Protein AF-A0A137NPG4-F1 (afdb_monomer_lite)

Structure (mmCIF, N/CA/C/O backbone):
data_AF-A0A137NPG4-F1
#
_entry.id   AF-A0A137NPG4-F1
#
loop_
_atom_site.group_PDB
_atom_site.id
_atom_site.type_symbol
_atom_site.label_atom_id
_atom_site.label_alt_id
_atom_site.label_comp_id
_atom_site.label_asym_id
_atom_site.label_entity_id
_atom_site.label_seq_id
_atom_site.pdbx_PDB_ins_code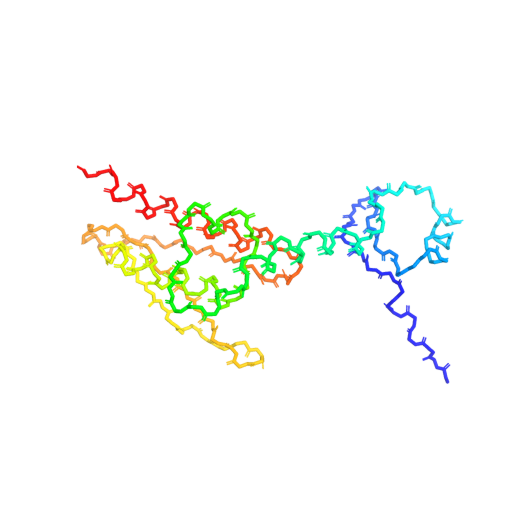
_atom_site.Cartn_x
_atom_site.Cartn_y
_atom_site.Cartn_z
_atom_site.occupancy
_atom_site.B_iso_or_equiv
_atom_site.auth_seq_id
_atom_site.auth_comp_id
_atom_site.auth_asym_id
_atom_site.auth_atom_id
_atom_site.pdbx_PDB_model_num
ATOM 1 N N . ASN A 1 1 ? 29.918 -21.081 -23.757 1.00 35.72 1 ASN A N 1
ATOM 2 C CA . ASN A 1 1 ? 29.637 -19.635 -23.604 1.00 35.72 1 ASN A CA 1
ATOM 3 C C . ASN A 1 1 ? 28.254 -19.299 -24.146 1.00 35.72 1 ASN A C 1
ATOM 5 O O . ASN A 1 1 ? 28.145 -18.792 -25.252 1.00 35.72 1 ASN A O 1
ATOM 9 N N . GLY A 1 2 ? 27.193 -19.634 -23.406 1.00 39.38 2 GLY A N 1
ATOM 10 C CA . GLY A 1 2 ? 25.823 -19.243 -23.753 1.00 39.38 2 GLY A CA 1
ATOM 11 C C . GLY A 1 2 ? 25.491 -17.936 -23.048 1.00 39.38 2 GLY A C 1
ATOM 12 O O . GLY A 1 2 ? 25.283 -17.935 -21.837 1.00 39.38 2 GLY A O 1
ATOM 13 N N . SER A 1 3 ? 25.518 -16.816 -23.767 1.00 43.12 3 SER A N 1
ATOM 14 C CA . SER A 1 3 ? 25.059 -15.545 -23.215 1.00 43.12 3 SER A CA 1
ATOM 15 C C . SER A 1 3 ? 23.552 -15.634 -22.968 1.00 43.12 3 SER A C 1
ATOM 17 O O . SER A 1 3 ? 22.765 -15.905 -23.874 1.00 43.12 3 SER A O 1
ATOM 19 N N . ASN A 1 4 ? 23.148 -15.430 -21.715 1.00 45.06 4 ASN A N 1
ATOM 20 C CA . ASN A 1 4 ? 21.752 -15.316 -21.307 1.00 45.06 4 ASN A CA 1
ATOM 21 C C . ASN A 1 4 ? 21.095 -14.123 -22.027 1.00 45.06 4 ASN A C 1
ATOM 23 O O . ASN A 1 4 ? 21.105 -12.997 -21.535 1.00 45.06 4 ASN A O 1
ATOM 27 N N . ASN A 1 5 ? 20.496 -14.377 -23.192 1.00 49.41 5 ASN A N 1
ATOM 28 C CA . ASN A 1 5 ? 19.697 -13.423 -23.970 1.00 49.41 5 ASN A CA 1
ATOM 29 C C . ASN A 1 5 ? 18.318 -13.119 -23.345 1.00 49.41 5 ASN A C 1
ATOM 31 O O . ASN A 1 5 ? 17.502 -12.439 -23.957 1.00 49.41 5 ASN A O 1
ATOM 35 N N . LEU A 1 6 ? 18.056 -13.594 -22.125 1.00 45.09 6 LEU A N 1
ATOM 36 C CA . LEU A 1 6 ? 16.732 -13.585 -21.499 1.00 45.09 6 LEU A CA 1
ATOM 37 C C . LEU A 1 6 ? 16.246 -12.209 -20.999 1.00 45.09 6 LEU A C 1
ATOM 39 O O . LEU A 1 6 ? 15.065 -12.081 -20.717 1.00 45.09 6 LEU A O 1
ATOM 43 N N . ASN A 1 7 ? 17.090 -11.169 -20.941 1.00 57.06 7 ASN A N 1
ATOM 44 C CA . ASN A 1 7 ? 16.733 -9.873 -20.324 1.00 57.06 7 ASN A CA 1
ATOM 45 C C . ASN A 1 7 ? 16.978 -8.648 -21.228 1.00 57.06 7 ASN A C 1
ATOM 47 O O . ASN A 1 7 ? 17.498 -7.627 -20.772 1.00 57.06 7 ASN A O 1
ATOM 51 N N . GLN A 1 8 ? 16.668 -8.730 -22.524 1.00 65.38 8 GLN A N 1
ATOM 52 C CA . GLN A 1 8 ? 16.861 -7.581 -23.429 1.00 65.38 8 GLN A CA 1
ATOM 53 C C . GLN A 1 8 ? 15.652 -6.639 -23.506 1.00 65.38 8 GLN A C 1
ATOM 55 O O . GLN A 1 8 ? 15.830 -5.448 -23.763 1.00 65.38 8 GLN A O 1
ATOM 60 N N . PHE A 1 9 ? 14.453 -7.163 -23.246 1.00 75.00 9 PHE A N 1
ATOM 61 C CA . PHE A 1 9 ? 13.189 -6.436 -23.298 1.00 75.00 9 PHE A CA 1
ATOM 62 C C . PHE A 1 9 ? 12.330 -6.824 -22.099 1.00 75.00 9 PHE A C 1
ATOM 64 O O . PHE A 1 9 ? 12.283 -7.993 -21.720 1.00 75.00 9 PHE A O 1
ATOM 71 N N . GLU A 1 10 ? 11.648 -5.846 -21.515 1.00 83.88 10 GLU A N 1
ATOM 72 C CA . GLU A 1 10 ? 10.652 -6.076 -20.469 1.00 83.88 10 GLU A CA 1
ATOM 73 C C . GLU A 1 10 ? 9.262 -5.897 -21.091 1.00 83.88 10 GLU A C 1
ATOM 75 O O . GLU A 1 10 ? 8.951 -4.827 -21.618 1.00 83.88 10 GLU A O 1
ATOM 80 N N . ILE A 1 11 ? 8.436 -6.947 -21.079 1.00 86.00 11 ILE A N 1
ATOM 81 C CA . ILE A 1 11 ? 7.050 -6.871 -21.556 1.00 86.00 11 ILE A CA 1
ATOM 82 C C . ILE A 1 11 ? 6.207 -6.255 -20.440 1.00 86.00 11 ILE A C 1
ATOM 84 O O . ILE A 1 11 ? 6.060 -6.838 -19.369 1.00 86.00 11 ILE A O 1
ATOM 88 N N . ILE A 1 12 ? 5.654 -5.074 -20.703 1.00 85.31 12 ILE A N 1
ATOM 89 C CA . ILE A 1 12 ? 4.838 -4.311 -19.752 1.00 85.31 12 ILE A CA 1
ATOM 90 C C . ILE A 1 12 ? 3.365 -4.710 -19.864 1.00 85.31 12 ILE A C 1
ATOM 92 O O . ILE A 1 12 ? 2.671 -4.837 -18.857 1.00 85.31 12 ILE A O 1
ATOM 96 N N . ALA A 1 13 ? 2.885 -4.917 -21.092 1.00 84.25 13 ALA A N 1
ATOM 97 C CA . ALA A 1 13 ? 1.526 -5.364 -21.372 1.00 84.25 13 ALA A CA 1
ATOM 98 C C . ALA A 1 13 ? 1.486 -6.163 -22.676 1.00 84.25 13 ALA A C 1
ATOM 100 O O . ALA A 1 13 ? 2.264 -5.906 -23.593 1.00 84.25 13 ALA A O 1
ATOM 101 N N . GLN A 1 14 ? 0.556 -7.108 -22.779 1.00 87.44 14 GLN A N 1
ATOM 102 C CA . GLN A 1 14 ? 0.352 -7.893 -23.989 1.00 87.44 14 GLN A CA 1
ATOM 103 C C . GLN A 1 14 ? -1.134 -8.181 -24.187 1.00 87.44 14 GLN A C 1
ATOM 105 O O . GLN A 1 14 ? -1.866 -8.465 -23.242 1.00 87.44 14 GLN A O 1
ATOM 110 N N . SER A 1 15 ? -1.560 -8.113 -25.439 1.00 86.44 15 SER A N 1
ATOM 111 C CA . SER A 1 15 ? -2.874 -8.521 -25.921 1.00 86.44 15 SER A CA 1
ATOM 112 C C . SER A 1 15 ? -2.700 -9.390 -27.167 1.00 86.44 15 SER A C 1
ATOM 114 O O . SER A 1 15 ? -1.581 -9.608 -27.631 1.00 86.44 15 SER A O 1
ATOM 116 N N . SER A 1 16 ? -3.804 -9.861 -27.746 1.00 86.19 16 SER A N 1
ATOM 117 C CA . SER A 1 16 ? -3.766 -10.624 -28.997 1.00 86.19 16 SER A CA 1
ATOM 118 C C . SER A 1 16 ? -3.252 -9.822 -30.198 1.00 86.19 16 SER A C 1
ATOM 120 O O . SER A 1 16 ? -2.826 -10.427 -31.176 1.00 86.19 16 SER A O 1
ATOM 122 N N . LYS A 1 17 ? -3.295 -8.483 -30.142 1.00 85.69 17 LYS A N 1
ATOM 123 C CA . LYS A 1 17 ? -2.937 -7.601 -31.267 1.00 85.69 17 LYS A CA 1
ATOM 124 C C . LYS A 1 17 ? -1.698 -6.746 -31.026 1.00 85.69 17 LYS A C 1
ATOM 126 O O . LYS A 1 17 ? -1.034 -6.369 -31.981 1.00 85.69 17 LYS A O 1
ATOM 131 N N . TYR A 1 18 ? -1.398 -6.429 -29.770 1.00 86.25 18 TYR A N 1
ATOM 132 C CA . TYR A 1 18 ? -0.342 -5.482 -29.416 1.00 86.25 18 TYR A CA 1
ATOM 133 C C . TYR A 1 18 ? 0.433 -5.951 -28.193 1.00 86.25 18 TYR A C 1
ATOM 135 O O . TYR A 1 18 ? -0.145 -6.540 -27.275 1.00 86.25 18 TYR A O 1
ATOM 143 N N . ALA A 1 19 ? 1.718 -5.609 -28.155 1.00 88.56 19 ALA A N 1
ATOM 144 C CA . ALA A 1 19 ? 2.560 -5.727 -26.977 1.00 88.56 19 ALA A CA 1
ATOM 145 C C . ALA A 1 19 ? 3.199 -4.370 -26.665 1.00 88.56 19 ALA A C 1
ATOM 147 O O . ALA A 1 19 ? 3.755 -3.719 -27.547 1.00 88.56 19 ALA A O 1
ATOM 148 N N . THR A 1 20 ? 3.140 -3.968 -25.400 1.00 89.12 20 THR A N 1
ATOM 149 C CA . THR A 1 20 ? 3.900 -2.836 -24.878 1.00 89.12 20 THR A CA 1
ATOM 150 C C . THR A 1 20 ? 5.176 -3.379 -24.275 1.00 89.12 20 THR A C 1
ATOM 152 O O . THR A 1 20 ? 5.140 -4.137 -23.303 1.00 89.12 20 THR A O 1
ATOM 155 N N . ILE A 1 21 ? 6.305 -2.972 -24.838 1.00 87.94 21 ILE A N 1
ATOM 156 C CA . ILE A 1 21 ? 7.622 -3.384 -24.373 1.00 87.94 21 ILE A CA 1
ATOM 157 C C . ILE A 1 21 ? 8.427 -2.170 -23.936 1.00 87.94 21 ILE A C 1
ATOM 159 O O . ILE A 1 21 ? 8.315 -1.082 -24.500 1.00 87.94 21 ILE A O 1
ATOM 163 N N . LYS A 1 22 ? 9.281 -2.372 -22.944 1.00 86.56 22 LYS A N 1
ATOM 164 C CA . LYS A 1 22 ? 10.303 -1.415 -22.551 1.00 86.56 22 LYS A CA 1
ATOM 165 C C . LYS A 1 22 ? 11.631 -1.859 -23.149 1.00 86.56 22 LYS A C 1
ATOM 167 O O . LYS A 1 22 ? 12.170 -2.912 -22.793 1.00 86.56 22 LYS A O 1
ATOM 172 N N . ALA A 1 23 ? 12.147 -1.047 -24.067 1.00 84.06 23 ALA A N 1
ATOM 173 C CA . ALA A 1 23 ? 13.485 -1.203 -24.615 1.00 84.06 23 ALA A CA 1
ATOM 174 C C . ALA A 1 23 ? 14.520 -0.607 -23.653 1.00 84.06 23 ALA A C 1
ATOM 176 O O . ALA A 1 23 ? 14.293 0.429 -23.029 1.00 84.06 23 ALA A O 1
ATOM 177 N N . LYS A 1 24 ? 15.675 -1.265 -23.526 1.00 79.62 24 LYS A N 1
ATOM 178 C CA . LYS A 1 24 ? 16.735 -0.831 -22.603 1.00 79.62 24 LYS A CA 1
ATOM 179 C C . LYS A 1 24 ? 17.462 0.439 -23.068 1.00 79.62 24 LYS A C 1
ATOM 181 O O . LYS A 1 24 ? 18.002 1.161 -22.239 1.00 79.62 24 LYS A O 1
ATOM 186 N N . ASN A 1 25 ? 17.535 0.669 -24.378 1.00 79.31 25 ASN A N 1
ATOM 187 C CA . ASN A 1 25 ? 18.175 1.827 -25.004 1.00 79.31 25 ASN A CA 1
ATOM 188 C C . ASN A 1 25 ? 17.698 1.990 -26.459 1.00 79.31 25 ASN A C 1
ATOM 190 O O . ASN A 1 25 ? 17.022 1.104 -26.988 1.00 79.31 25 ASN A O 1
ATOM 194 N N . PHE A 1 26 ? 18.104 3.088 -27.104 1.00 78.75 26 PHE A N 1
ATOM 195 C CA . PHE A 1 26 ? 17.742 3.412 -28.488 1.00 78.75 26 PHE A CA 1
ATOM 196 C C . PHE A 1 26 ? 18.127 2.319 -29.497 1.00 78.75 26 PHE A C 1
ATOM 198 O O . PHE A 1 26 ? 17.296 1.917 -30.301 1.00 78.75 26 PHE A O 1
ATOM 205 N N . ASN A 1 27 ? 19.325 1.733 -29.400 1.00 81.00 27 ASN A N 1
ATOM 206 C CA . ASN A 1 27 ? 19.748 0.660 -30.318 1.00 81.00 27 ASN A CA 1
ATOM 207 C C . ASN A 1 27 ? 18.808 -0.562 -30.252 1.00 81.00 27 ASN A C 1
ATOM 209 O O . ASN A 1 27 ? 18.591 -1.271 -31.238 1.00 81.00 27 ASN A O 1
ATOM 213 N N . LYS A 1 28 ? 18.247 -0.841 -29.069 1.00 80.94 28 LYS A N 1
ATOM 214 C CA . LYS A 1 28 ? 17.258 -1.910 -28.886 1.00 80.94 28 LYS A CA 1
ATOM 215 C C . LYS A 1 28 ? 15.871 -1.511 -29.362 1.00 80.94 28 LYS A C 1
ATOM 217 O O . LYS A 1 28 ? 15.153 -2.382 -29.835 1.00 80.94 28 LYS A O 1
ATOM 222 N N . GLU A 1 29 ? 15.515 -0.236 -29.290 1.00 81.06 29 GLU A N 1
ATOM 223 C CA . GLU A 1 29 ? 14.299 0.275 -29.921 1.00 81.06 29 GLU A CA 1
ATOM 224 C C . GLU A 1 29 ? 14.349 0.086 -31.445 1.00 81.06 29 GLU A C 1
ATOM 226 O O . GLU A 1 29 ? 13.414 -0.468 -32.020 1.00 81.06 29 GLU A O 1
ATOM 231 N N . GLU A 1 30 ? 15.466 0.431 -32.091 1.00 81.88 30 GLU A N 1
ATOM 232 C CA . GLU A 1 30 ? 15.662 0.211 -33.534 1.00 81.88 30 GLU A CA 1
ATOM 233 C C . GLU A 1 30 ? 15.551 -1.268 -33.919 1.00 81.88 30 GLU A C 1
ATOM 235 O O . GLU A 1 30 ? 14.920 -1.609 -34.918 1.00 81.88 30 GLU A O 1
ATOM 240 N N . SER A 1 31 ? 16.092 -2.160 -33.081 1.00 82.00 31 SER A N 1
ATOM 241 C CA . SER A 1 31 ? 15.984 -3.612 -33.287 1.00 82.00 31 SER A CA 1
ATOM 242 C C . SER A 1 31 ? 14.537 -4.121 -33.250 1.00 82.00 31 SER A C 1
ATOM 244 O O . SER A 1 31 ? 14.244 -5.152 -33.840 1.00 82.00 31 SER A O 1
ATOM 246 N N . VAL A 1 32 ? 13.632 -3.444 -32.538 1.00 82.56 32 VAL A N 1
ATOM 247 C CA . VAL A 1 32 ? 12.203 -3.805 -32.494 1.00 82.56 32 VAL A CA 1
ATOM 248 C C . VAL A 1 32 ? 11.476 -3.186 -33.685 1.00 82.56 32 VAL A C 1
ATOM 250 O O . VAL A 1 32 ? 10.653 -3.851 -34.311 1.00 82.56 32 VAL A O 1
ATOM 253 N N . ARG A 1 33 ? 11.822 -1.944 -34.043 1.00 83.81 33 ARG A N 1
ATOM 254 C CA . ARG A 1 33 ? 11.260 -1.238 -35.205 1.00 83.81 33 ARG A CA 1
ATOM 255 C C . ARG A 1 33 ? 11.520 -1.960 -36.527 1.00 83.81 33 ARG A C 1
ATOM 257 O O . ARG A 1 33 ? 10.731 -1.808 -37.450 1.00 83.81 33 ARG A O 1
ATOM 264 N N . SER A 1 34 ? 12.592 -2.749 -36.621 1.00 85.62 34 SER A N 1
ATOM 265 C CA . SER A 1 34 ? 12.858 -3.584 -37.799 1.00 85.62 34 SER A CA 1
ATOM 266 C C . SER A 1 34 ? 12.014 -4.864 -37.861 1.00 85.62 34 SER A C 1
ATOM 268 O O . SER A 1 34 ? 11.919 -5.469 -38.926 1.00 85.62 34 SER A O 1
ATOM 270 N N . LEU A 1 35 ? 11.403 -5.284 -36.746 1.00 85.12 35 LEU A N 1
ATOM 271 C CA . LEU A 1 35 ? 10.633 -6.529 -36.636 1.00 85.12 35 LEU A CA 1
ATOM 272 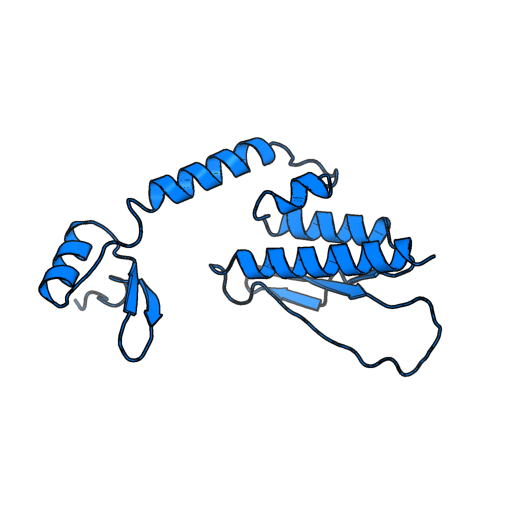C C . LEU A 1 35 ? 9.117 -6.307 -36.676 1.00 85.12 35 LEU A C 1
ATOM 274 O O . LEU A 1 35 ? 8.381 -7.224 -37.039 1.00 85.12 35 LEU A O 1
ATOM 278 N N . ALA A 1 36 ? 8.643 -5.127 -36.274 1.00 84.69 36 ALA A N 1
ATOM 279 C CA . ALA A 1 36 ? 7.223 -4.803 -36.217 1.00 84.69 36 ALA A CA 1
ATOM 280 C C . ALA A 1 36 ? 6.973 -3.294 -36.343 1.00 84.69 36 ALA A C 1
ATOM 282 O O . ALA A 1 36 ? 7.822 -2.470 -35.993 1.00 84.69 36 ALA A O 1
ATOM 283 N N . GLU A 1 37 ? 5.763 -2.927 -36.767 1.00 87.56 37 GLU A N 1
ATOM 284 C CA . GLU A 1 37 ? 5.295 -1.543 -36.701 1.00 87.56 37 GLU A CA 1
ATOM 285 C C . GLU A 1 37 ? 5.204 -1.083 -35.240 1.00 87.56 37 GLU A C 1
ATOM 287 O O . GLU A 1 37 ? 4.532 -1.703 -34.415 1.00 87.56 37 GLU A O 1
ATOM 292 N N . CYS A 1 38 ? 5.898 0.011 -34.913 1.00 85.94 38 CYS A N 1
ATOM 293 C CA . CYS A 1 38 ? 6.030 0.498 -33.540 1.00 85.94 38 CYS A CA 1
ATOM 294 C C . CYS A 1 38 ? 5.784 2.006 -33.438 1.00 85.94 38 CYS A C 1
ATOM 296 O O . CYS A 1 38 ? 6.403 2.804 -34.147 1.00 85.94 38 CYS A O 1
ATOM 298 N N . SER A 1 39 ? 4.984 2.411 -32.454 1.00 84.88 39 SER A N 1
ATOM 299 C CA . SER A 1 39 ? 4.889 3.798 -31.986 1.00 84.88 39 SER A CA 1
ATOM 300 C C . SER A 1 39 ? 5.643 3.964 -30.666 1.00 84.88 39 SER A C 1
ATOM 302 O O . SER A 1 39 ? 5.506 3.124 -29.776 1.00 84.88 39 SER A O 1
ATOM 304 N N . SER A 1 40 ? 6.399 5.056 -30.508 1.00 80.62 40 SER A N 1
ATOM 305 C CA . SER A 1 40 ? 6.951 5.399 -29.191 1.00 80.62 40 SER A CA 1
ATOM 306 C C . SER A 1 40 ? 5.838 5.990 -28.328 1.00 80.62 40 SER A C 1
ATOM 308 O O . SER A 1 40 ? 5.216 6.973 -28.722 1.00 80.62 40 SER A O 1
ATOM 310 N N . ILE A 1 41 ? 5.547 5.350 -27.192 1.00 77.81 41 ILE A N 1
ATOM 311 C CA . ILE A 1 41 ? 4.472 5.776 -26.279 1.00 77.81 41 ILE A CA 1
ATOM 312 C C . ILE A 1 41 ? 4.971 6.875 -25.341 1.00 77.81 41 ILE A C 1
ATOM 314 O O . ILE A 1 41 ? 4.265 7.845 -25.097 1.00 77.81 41 ILE A O 1
ATOM 318 N N . ASN A 1 42 ? 6.190 6.724 -24.828 1.00 74.31 42 ASN A N 1
ATOM 319 C CA . ASN A 1 42 ? 6.823 7.675 -23.926 1.00 74.31 42 ASN A CA 1
ATOM 320 C C . ASN A 1 42 ? 8.223 7.990 -24.457 1.00 74.31 42 ASN A C 1
ATOM 322 O O . ASN A 1 42 ? 8.900 7.096 -24.966 1.00 74.31 42 ASN A O 1
ATOM 326 N N . GLY A 1 43 ? 8.660 9.242 -24.299 1.00 72.25 43 GLY A N 1
ATOM 327 C CA . GLY A 1 43 ? 10.060 9.631 -24.482 1.00 72.25 43 GLY A CA 1
ATOM 328 C C . GLY A 1 43 ? 10.991 8.955 -23.458 1.00 72.25 43 GLY A C 1
ATOM 329 O O . GLY A 1 43 ? 10.621 7.949 -22.845 1.00 72.25 43 GLY A O 1
ATOM 330 N N . PRO A 1 44 ? 12.201 9.490 -23.227 1.00 77.19 44 PRO A N 1
ATOM 331 C CA . PRO A 1 44 ? 13.150 8.906 -22.286 1.00 77.19 44 PRO A CA 1
ATOM 332 C C . PRO A 1 44 ? 12.502 8.684 -20.911 1.00 77.19 44 PRO A C 1
ATOM 334 O O . PRO A 1 44 ? 12.087 9.620 -20.227 1.00 77.19 44 PRO A O 1
ATOM 337 N N . LEU A 1 45 ? 12.394 7.420 -20.490 1.00 74.69 45 LEU A N 1
ATOM 338 C CA . LEU A 1 45 ? 11.723 7.074 -19.231 1.00 74.69 45 LEU A CA 1
ATOM 339 C C . LEU A 1 45 ? 12.438 7.689 -18.018 1.00 74.69 45 LEU A C 1
ATOM 341 O O . LEU A 1 45 ? 11.803 7.976 -17.008 1.00 74.69 45 LEU A O 1
ATOM 345 N N . ASN A 1 46 ? 13.746 7.927 -18.137 1.00 75.44 46 ASN A N 1
ATOM 346 C CA . ASN A 1 46 ? 14.544 8.558 -17.092 1.00 75.44 46 ASN A CA 1
ATOM 347 C C . ASN A 1 46 ? 14.043 9.965 -16.760 1.00 75.44 46 ASN A C 1
ATOM 349 O O . ASN A 1 46 ? 13.953 10.283 -15.586 1.00 75.44 46 ASN A O 1
ATOM 353 N N . GLU A 1 47 ? 13.612 10.756 -17.743 1.00 78.00 47 GLU A N 1
ATOM 354 C CA . GLU A 1 47 ? 13.072 12.101 -17.490 1.00 78.00 47 GLU A CA 1
ATOM 355 C C . GLU A 1 47 ? 11.784 12.042 -16.656 1.00 78.00 47 GLU A C 1
ATOM 357 O O . GLU A 1 47 ? 11.555 12.860 -15.766 1.00 78.00 47 GLU A O 1
ATOM 362 N N . HIS A 1 48 ? 10.950 11.024 -16.894 1.00 76.62 48 HIS A N 1
ATOM 363 C CA . HIS A 1 48 ? 9.727 10.804 -16.124 1.00 76.62 48 HIS A CA 1
ATOM 364 C C . HIS A 1 48 ? 10.036 10.349 -14.694 1.00 76.62 48 HIS A C 1
ATOM 366 O O . HIS A 1 48 ? 9.391 10.805 -13.748 1.00 76.62 48 HIS A O 1
ATOM 372 N N . LEU A 1 49 ? 11.025 9.464 -14.533 1.00 77.12 49 LEU A N 1
ATOM 373 C CA . LEU A 1 49 ? 11.480 8.991 -13.226 1.00 77.12 49 LEU A CA 1
ATOM 374 C C . LEU A 1 49 ? 12.147 10.110 -12.427 1.00 77.12 49 LEU A C 1
ATOM 376 O O . LEU A 1 49 ? 11.858 10.251 -11.247 1.00 77.12 49 LEU A O 1
ATOM 380 N N . GLU A 1 50 ? 12.994 10.921 -13.055 1.00 77.69 50 GLU A N 1
ATOM 381 C CA . GLU A 1 50 ? 13.649 12.066 -12.425 1.00 77.69 50 GLU A CA 1
ATOM 382 C C . GLU A 1 50 ? 12.625 13.095 -11.974 1.00 77.69 50 GLU A C 1
ATOM 384 O O . GLU A 1 50 ? 12.632 13.463 -10.806 1.00 77.69 50 GLU A O 1
ATOM 389 N N . LYS A 1 51 ? 11.665 13.469 -12.830 1.00 76.25 51 LYS A N 1
ATOM 390 C CA . LYS A 1 51 ? 10.569 14.365 -12.438 1.00 76.25 51 LYS A CA 1
ATOM 391 C C . LYS A 1 51 ? 9.812 13.840 -11.215 1.00 76.25 51 LYS A C 1
ATOM 393 O O . LYS A 1 51 ? 9.516 14.605 -10.300 1.00 76.25 51 LYS A O 1
ATOM 398 N N . TYR A 1 52 ? 9.530 12.539 -11.196 1.00 71.81 52 TYR A N 1
ATOM 399 C CA . TYR A 1 52 ? 8.855 11.881 -10.085 1.00 71.81 52 TYR A CA 1
ATOM 400 C C . TYR A 1 52 ? 9.713 11.842 -8.806 1.00 71.81 52 TYR A C 1
ATOM 402 O O . TYR A 1 52 ? 9.228 12.089 -7.701 1.00 71.81 52 TYR A O 1
ATOM 410 N N . HIS A 1 53 ? 11.005 11.545 -8.935 1.00 71.88 53 HIS A N 1
ATOM 411 C CA . HIS A 1 53 ? 11.935 11.522 -7.813 1.00 71.88 53 HIS A CA 1
ATOM 412 C C . HIS A 1 53 ? 12.205 12.920 -7.264 1.00 71.88 53 HIS A C 1
ATOM 414 O O . HIS A 1 53 ? 12.287 13.053 -6.049 1.00 71.88 53 HIS A O 1
ATOM 420 N N . SER A 1 54 ? 12.274 13.949 -8.108 1.00 66.00 54 SER A N 1
ATOM 421 C CA . SER A 1 54 ? 12.392 15.346 -7.693 1.00 66.00 54 SER A CA 1
ATOM 422 C C . SER A 1 54 ? 11.171 15.777 -6.885 1.00 66.00 54 SER A C 1
ATOM 424 O O . SER A 1 54 ? 11.344 16.229 -5.753 1.00 66.00 54 SER A O 1
ATOM 426 N N . SER A 1 55 ? 9.951 15.518 -7.378 1.00 61.88 55 SER A N 1
ATOM 427 C CA . SER A 1 55 ? 8.722 15.816 -6.626 1.00 61.88 55 SER A CA 1
ATOM 428 C C . SER A 1 55 ? 8.630 15.044 -5.306 1.00 61.88 55 SER A C 1
ATOM 430 O O . SER A 1 55 ? 8.202 15.600 -4.301 1.00 61.88 55 SER A O 1
ATOM 432 N N . ASN A 1 56 ? 9.087 13.785 -5.273 1.00 60.56 56 ASN A N 1
ATOM 433 C CA . ASN A 1 56 ? 9.150 13.012 -4.028 1.00 60.56 56 ASN A CA 1
ATOM 434 C C . ASN A 1 56 ? 10.292 13.464 -3.100 1.00 60.56 56 ASN A C 1
ATOM 436 O O . ASN A 1 56 ? 10.178 13.337 -1.886 1.00 60.56 56 ASN A O 1
ATOM 440 N N . SER A 1 57 ? 11.412 13.964 -3.627 1.00 53.03 57 SER A N 1
ATOM 441 C CA . SER A 1 57 ? 12.567 14.395 -2.828 1.00 53.03 57 SER A CA 1
ATOM 442 C C . SER A 1 57 ? 12.286 15.671 -2.036 1.00 53.03 57 SER A C 1
ATOM 444 O O . SER A 1 57 ? 12.705 15.770 -0.885 1.00 53.03 57 SER A O 1
ATOM 446 N N . GLU A 1 58 ? 11.488 16.583 -2.597 1.00 51.44 58 GLU A N 1
ATOM 447 C CA . GLU A 1 58 ? 10.987 17.765 -1.889 1.00 51.44 58 GLU A CA 1
ATOM 448 C C . GLU A 1 58 ? 10.069 17.375 -0.716 1.00 51.44 58 GLU A C 1
ATOM 450 O O . GLU A 1 58 ? 10.100 18.027 0.328 1.00 51.44 58 GLU A O 1
ATOM 455 N N . SER A 1 59 ? 9.338 16.255 -0.820 1.00 50.88 59 SER A N 1
ATOM 456 C CA . SER A 1 59 ? 8.583 15.667 0.299 1.00 50.88 59 SER A CA 1
ATOM 457 C C . SER A 1 59 ? 9.418 14.776 1.243 1.00 50.88 59 SER A C 1
ATOM 459 O O . SER A 1 59 ? 9.061 14.626 2.409 1.00 50.88 59 SER A O 1
ATOM 461 N N . ASN A 1 60 ? 10.552 14.216 0.795 1.00 45.66 60 ASN A N 1
ATOM 462 C CA . ASN A 1 60 ? 11.349 13.213 1.531 1.00 45.66 60 ASN A CA 1
ATOM 463 C C . ASN A 1 60 ? 12.321 13.782 2.582 1.00 45.66 60 ASN A C 1
ATOM 465 O O . ASN A 1 60 ? 12.985 13.007 3.271 1.00 45.66 60 ASN A O 1
ATOM 469 N N . ASN A 1 61 ? 12.379 15.102 2.789 1.00 47.03 61 ASN A N 1
ATOM 470 C CA . ASN A 1 61 ? 13.047 15.667 3.974 1.00 47.03 61 ASN A CA 1
ATOM 471 C C . ASN A 1 61 ? 12.324 15.321 5.296 1.00 47.03 61 ASN A C 1
ATOM 473 O O . ASN A 1 61 ? 12.797 15.667 6.378 1.00 47.03 61 ASN A O 1
ATOM 477 N N . PHE A 1 62 ? 11.213 14.583 5.236 1.00 46.69 62 PHE A N 1
ATOM 478 C CA . PHE A 1 62 ? 10.500 14.047 6.385 1.00 46.69 62 PHE A CA 1
ATOM 479 C C . PHE A 1 62 ? 10.861 12.573 6.653 1.00 46.69 62 PHE A C 1
ATOM 481 O O . PHE A 1 62 ? 9.998 11.699 6.649 1.00 46.69 62 PHE A O 1
ATOM 488 N N . ILE A 1 63 ? 12.102 12.292 7.079 1.00 47.28 63 ILE A N 1
ATOM 489 C CA . ILE A 1 63 ? 12.294 11.256 8.119 1.00 47.28 63 ILE A CA 1
ATOM 490 C C . ILE A 1 63 ? 11.845 11.888 9.440 1.00 47.28 63 ILE A C 1
ATOM 492 O O . ILE A 1 63 ? 12.625 12.151 10.350 1.00 47.28 63 ILE A O 1
ATOM 496 N N . SER A 1 64 ? 10.565 12.233 9.511 1.00 50.16 64 SER A N 1
ATOM 497 C CA . SER A 1 64 ? 9.937 12.716 10.724 1.00 50.16 64 SER A CA 1
ATOM 498 C C . SER A 1 64 ? 8.958 11.643 11.160 1.00 50.16 64 SER A C 1
ATOM 500 O O . SER A 1 64 ? 8.217 11.094 10.349 1.00 50.16 64 SER A O 1
ATOM 502 N N . ASN A 1 65 ? 8.920 11.361 12.456 1.00 53.50 65 ASN A N 1
ATOM 503 C CA . ASN A 1 65 ? 7.903 10.492 13.042 1.00 53.50 65 ASN A CA 1
ATOM 504 C C . ASN A 1 65 ? 6.484 11.097 12.956 1.00 53.50 65 ASN A C 1
ATOM 506 O O . ASN A 1 65 ? 5.542 10.500 13.481 1.00 53.50 65 ASN A O 1
ATOM 510 N N . ASN A 1 66 ? 6.326 12.274 12.335 1.00 59.00 66 ASN A N 1
ATOM 511 C CA . ASN A 1 66 ? 5.047 12.938 12.170 1.00 59.00 66 ASN A CA 1
ATOM 512 C C . ASN A 1 66 ? 4.350 12.451 10.889 1.00 59.00 66 ASN A C 1
ATOM 514 O O . ASN A 1 66 ? 4.998 12.299 9.852 1.00 59.00 66 ASN A O 1
ATOM 518 N N . PRO A 1 67 ? 3.034 12.203 10.956 1.00 67.12 67 PRO A N 1
ATOM 519 C CA . PRO A 1 67 ? 2.237 11.795 9.806 1.00 67.12 67 PRO A CA 1
ATOM 520 C C . PRO A 1 67 ? 2.223 12.878 8.727 1.00 67.12 67 PRO A C 1
ATOM 522 O O . PRO A 1 67 ? 2.213 14.072 9.034 1.00 67.12 67 PRO A O 1
ATOM 525 N N . ILE A 1 68 ? 2.171 12.452 7.465 1.00 79.06 68 ILE A N 1
ATOM 526 C CA . ILE A 1 68 ? 1.945 13.358 6.341 1.00 79.06 68 ILE A CA 1
ATOM 527 C C . ILE A 1 68 ? 0.499 13.858 6.460 1.00 79.06 68 ILE A C 1
ATOM 529 O O . ILE A 1 68 ? -0.414 13.089 6.781 1.00 79.06 68 ILE A O 1
ATOM 533 N N . LEU A 1 69 ? 0.278 15.157 6.235 1.00 84.25 69 LEU A N 1
ATOM 534 C CA . LEU A 1 69 ? -1.076 15.710 6.187 1.00 84.25 69 LEU A CA 1
ATOM 535 C C . LEU A 1 69 ? -1.908 14.928 5.163 1.00 84.25 69 LEU A C 1
ATOM 537 O O . LEU A 1 69 ? -1.430 14.669 4.062 1.00 84.25 69 LEU A O 1
ATOM 541 N N . ASP A 1 70 ? -3.157 14.592 5.499 1.00 84.69 70 ASP A N 1
ATOM 542 C CA . ASP A 1 70 ? -4.007 13.732 4.656 1.00 84.69 70 ASP A CA 1
ATOM 543 C C . ASP A 1 70 ? -4.086 14.236 3.196 1.00 84.69 70 ASP A C 1
ATOM 545 O O . ASP A 1 70 ? -4.026 13.445 2.258 1.00 84.69 70 ASP A O 1
ATOM 549 N N . ALA A 1 71 ? -4.157 15.559 2.994 1.00 83.00 71 ALA A N 1
ATOM 550 C CA . ALA A 1 71 ? -4.195 16.185 1.669 1.00 83.00 71 ALA A CA 1
ATOM 551 C C . ALA A 1 71 ? -2.865 16.099 0.895 1.00 83.00 71 ALA A C 1
ATOM 553 O O . ALA A 1 71 ? -2.873 16.111 -0.333 1.00 83.00 71 ALA A O 1
ATOM 554 N N . GLU A 1 72 ? -1.735 16.018 1.596 1.00 85.75 72 GLU A N 1
ATOM 555 C CA . GLU A 1 72 ? -0.404 15.885 0.995 1.00 85.75 72 GLU A CA 1
ATOM 556 C C . GLU A 1 72 ? -0.069 14.417 0.701 1.00 85.75 72 GLU A C 1
ATOM 558 O O . GLU A 1 72 ? 0.560 14.120 -0.312 1.00 85.75 72 GLU A O 1
ATOM 563 N N . PHE A 1 73 ? -0.555 13.485 1.529 1.00 89.50 73 PHE A N 1
ATOM 564 C CA . PHE A 1 73 ? -0.290 12.050 1.392 1.00 89.50 73 PHE A CA 1
ATOM 565 C C . PHE A 1 73 ? -0.703 11.500 0.019 1.00 89.50 73 PHE A C 1
ATOM 567 O O . PHE A 1 73 ? -0.002 10.674 -0.556 1.00 89.50 73 PHE A O 1
ATOM 574 N N . PHE A 1 74 ? -1.817 11.981 -0.539 1.00 90.81 74 PHE A N 1
ATOM 575 C CA . PHE A 1 74 ? -2.342 11.498 -1.821 1.00 90.81 74 PHE A CA 1
ATOM 576 C C . PHE A 1 74 ? -1.783 12.214 -3.059 1.00 90.81 74 PHE A C 1
ATOM 578 O O . PHE A 1 74 ? -2.209 11.904 -4.172 1.00 90.81 74 PHE A O 1
ATOM 585 N N . LYS A 1 75 ? -0.836 13.149 -2.904 1.00 88.06 75 LYS A N 1
ATOM 586 C CA . LYS A 1 75 ? -0.203 13.832 -4.048 1.00 88.06 75 LYS A CA 1
ATOM 587 C C . LYS A 1 75 ? 0.943 13.033 -4.674 1.00 88.06 75 LYS A C 1
ATOM 589 O O . LYS A 1 75 ? 1.303 13.302 -5.818 1.00 88.06 75 LYS A O 1
ATOM 594 N N . CYS A 1 76 ? 1.482 12.047 -3.956 1.00 83.88 76 CYS A N 1
ATOM 595 C CA . CYS A 1 76 ? 2.664 11.278 -4.343 1.00 83.88 76 CYS A CA 1
ATOM 596 C C . CYS A 1 76 ? 2.478 9.777 -4.047 1.00 83.88 76 CYS A C 1
ATOM 598 O O . CYS A 1 76 ? 1.664 9.401 -3.206 1.00 83.88 76 CYS A O 1
ATOM 600 N N . TYR A 1 77 ? 3.252 8.896 -4.697 1.00 89.12 77 TYR A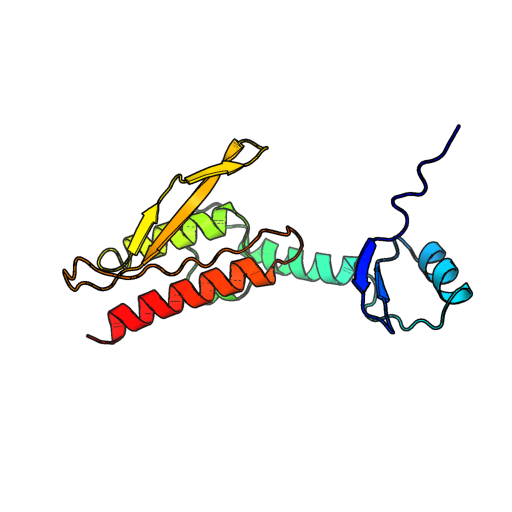 N 1
ATOM 601 C CA . TYR A 1 77 ? 3.371 7.502 -4.246 1.00 89.12 77 TYR A CA 1
ATOM 602 C C . TYR A 1 77 ? 4.378 7.401 -3.102 1.00 89.12 77 TYR A C 1
ATOM 604 O O . TYR A 1 77 ? 5.514 7.879 -3.192 1.00 89.12 77 TYR A O 1
ATOM 612 N N . CYS A 1 78 ? 3.946 6.720 -2.048 1.00 88.19 78 CYS A N 1
ATOM 613 C CA . CYS A 1 78 ? 4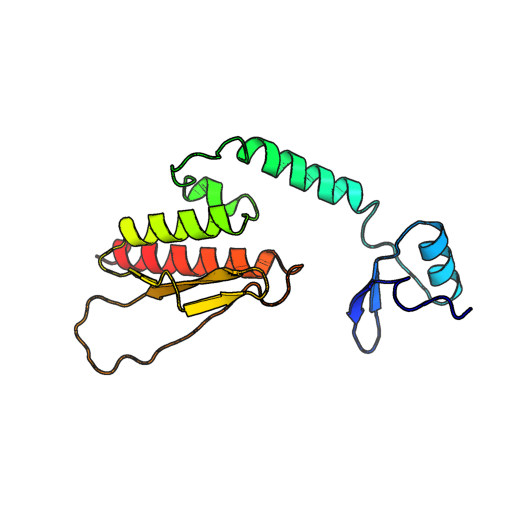.687 6.571 -0.809 1.00 88.19 78 CYS A CA 1
ATOM 614 C C . CYS A 1 78 ? 5.562 5.314 -0.801 1.00 88.19 78 CYS A C 1
ATOM 616 O O . CYS A 1 78 ? 5.214 4.265 -1.356 1.00 88.19 78 CYS A O 1
ATOM 618 N N . SER A 1 79 ? 6.675 5.397 -0.082 1.00 90.56 79 SER A N 1
ATOM 619 C CA . SER A 1 79 ? 7.466 4.243 0.323 1.00 90.56 79 SER A CA 1
ATOM 620 C C . SER A 1 79 ? 6.698 3.344 1.299 1.00 90.56 79 SER A C 1
ATOM 622 O O . SER A 1 79 ? 5.700 3.729 1.912 1.00 90.56 79 SER A O 1
ATOM 624 N N . TYR A 1 80 ? 7.221 2.132 1.505 1.00 92.75 80 TYR A N 1
ATOM 625 C CA . TYR A 1 80 ? 6.702 1.193 2.503 1.00 92.75 80 TYR A CA 1
ATOM 626 C C . TYR A 1 80 ? 6.580 1.820 3.906 1.00 92.75 80 TYR A C 1
ATOM 628 O O . TYR A 1 80 ? 5.578 1.610 4.588 1.00 92.75 80 TYR A O 1
ATOM 636 N N . TYR A 1 81 ? 7.588 2.584 4.341 1.00 90.75 81 TYR A N 1
ATOM 637 C CA . TYR A 1 81 ? 7.621 3.151 5.691 1.00 90.75 81 TYR A CA 1
ATOM 638 C C . TYR A 1 81 ? 6.628 4.299 5.857 1.00 90.75 81 TYR A C 1
ATOM 640 O O . TYR A 1 81 ? 5.916 4.333 6.857 1.00 90.75 81 TYR A O 1
ATOM 648 N N . GLU A 1 82 ? 6.529 5.191 4.871 1.00 90.94 82 GLU A N 1
ATOM 649 C CA . GLU A 1 82 ? 5.546 6.283 4.877 1.00 90.94 82 GLU A CA 1
ATOM 650 C C . GLU A 1 82 ? 4.120 5.737 4.892 1.00 90.94 82 GLU A C 1
ATOM 652 O O . GLU A 1 82 ? 3.312 6.135 5.727 1.00 90.94 82 GLU A O 1
ATOM 657 N N . LEU A 1 83 ? 3.837 4.751 4.037 1.00 93.31 83 LEU A N 1
ATOM 658 C CA . LEU A 1 83 ? 2.531 4.107 3.960 1.00 93.31 83 LEU A CA 1
ATOM 659 C C . LEU A 1 83 ? 2.176 3.431 5.295 1.00 93.31 83 LEU A C 1
ATOM 661 O O . LEU A 1 83 ? 1.093 3.653 5.834 1.00 93.31 83 LEU A O 1
ATOM 665 N N . ARG A 1 84 ? 3.113 2.688 5.900 1.00 94.31 84 ARG A N 1
ATOM 666 C CA . ARG A 1 84 ? 2.933 2.092 7.236 1.00 94.31 84 ARG A CA 1
ATOM 667 C C . ARG A 1 84 ? 2.686 3.148 8.319 1.00 94.31 84 ARG A C 1
ATOM 669 O O . ARG A 1 84 ? 1.807 2.962 9.160 1.00 94.31 84 ARG A O 1
ATOM 676 N N . ASN A 1 85 ? 3.455 4.234 8.325 1.00 93.12 85 ASN A N 1
ATOM 677 C CA . ASN A 1 85 ? 3.325 5.303 9.315 1.00 93.12 85 ASN A CA 1
ATOM 678 C C . ASN A 1 85 ? 1.983 6.031 9.183 1.00 93.12 85 ASN A C 1
ATOM 680 O O . ASN A 1 85 ? 1.334 6.283 10.201 1.00 93.12 85 ASN A O 1
ATOM 684 N N . GLN A 1 86 ? 1.528 6.285 7.954 1.00 94.56 86 GLN A N 1
ATOM 685 C CA . GLN A 1 86 ? 0.224 6.891 7.702 1.00 94.56 86 GLN A CA 1
ATOM 686 C C . GLN A 1 86 ? -0.916 6.001 8.203 1.00 94.56 86 GLN A C 1
ATOM 688 O O . GLN A 1 86 ? -1.824 6.468 8.888 1.00 94.56 86 GLN A O 1
ATOM 693 N N . TYR A 1 87 ? -0.835 4.698 7.944 1.00 95.62 87 TYR A N 1
ATOM 694 C CA . TYR A 1 87 ? -1.807 3.734 8.445 1.00 95.62 87 TYR A CA 1
ATOM 695 C C . TYR A 1 87 ? -1.849 3.670 9.977 1.00 95.62 87 TYR A C 1
ATOM 697 O O . TYR A 1 87 ? -2.931 3.685 10.565 1.00 95.62 87 TYR A O 1
ATOM 705 N N . CYS A 1 88 ? -0.690 3.678 10.642 1.00 94.94 88 CYS A N 1
ATOM 706 C CA . CYS A 1 88 ? -0.621 3.804 12.100 1.00 94.94 88 CYS A CA 1
ATOM 707 C C . CYS A 1 88 ? -1.281 5.099 12.600 1.00 94.94 88 CYS A C 1
ATOM 709 O O . CYS A 1 88 ? -1.952 5.089 13.633 1.00 94.94 88 CYS A O 1
ATOM 711 N N . TYR A 1 89 ? -1.084 6.213 11.894 1.00 94.94 89 TYR A N 1
ATOM 712 C CA . TYR A 1 89 ? -1.698 7.492 12.237 1.00 94.94 89 TYR A CA 1
ATOM 713 C C . TYR A 1 89 ? -3.220 7.465 12.082 1.00 94.94 89 TYR A C 1
ATOM 715 O O . TYR A 1 89 ? -3.924 7.824 13.026 1.00 94.94 89 TYR A O 1
ATOM 723 N N . TRP A 1 90 ? -3.738 6.981 10.952 1.00 96.06 90 TRP A N 1
ATOM 724 C CA . TRP A 1 90 ? -5.181 6.863 10.741 1.00 96.06 90 TRP A CA 1
ATOM 725 C C . TRP A 1 90 ? -5.836 5.949 11.772 1.00 96.06 90 TRP A C 1
ATOM 727 O O . TRP A 1 90 ? -6.877 6.305 12.309 1.00 96.06 90 TRP A O 1
ATOM 737 N N . VAL A 1 91 ? -5.207 4.830 12.141 1.00 95.75 91 VAL A N 1
ATOM 738 C CA . VAL A 1 91 ? -5.732 3.968 13.213 1.00 95.75 91 VAL A CA 1
ATOM 739 C C . VAL A 1 91 ? -5.824 4.712 14.544 1.00 95.75 91 VAL A C 1
ATOM 741 O O . VAL A 1 91 ? -6.830 4.594 15.234 1.00 95.75 91 VAL A O 1
ATOM 744 N N . LYS A 1 92 ? -4.810 5.507 14.908 1.00 94.75 92 LYS A N 1
ATOM 745 C CA . LYS A 1 92 ? -4.856 6.318 16.137 1.00 94.75 92 LYS A CA 1
ATOM 746 C C . LYS A 1 92 ? -5.952 7.384 16.081 1.00 94.75 92 LYS A C 1
ATOM 748 O O . LYS A 1 92 ? -6.607 7.621 17.090 1.00 94.75 92 LYS A O 1
ATOM 753 N N . LYS A 1 93 ? -6.144 8.013 14.918 1.00 94.44 93 LYS A N 1
ATOM 754 C CA . LYS A 1 93 ? -7.167 9.043 14.678 1.00 94.44 93 LYS A CA 1
ATOM 755 C C . LYS A 1 93 ? -8.589 8.469 14.707 1.00 94.44 93 LYS A C 1
ATOM 757 O O . LYS A 1 93 ? -9.479 9.110 15.247 1.00 94.44 93 LYS A O 1
ATOM 762 N N . TYR A 1 94 ? -8.783 7.260 14.181 1.00 95.31 94 TYR A N 1
ATOM 763 C CA . TYR A 1 94 ? -10.081 6.594 14.024 1.00 95.31 94 TYR A CA 1
ATOM 764 C C . TYR A 1 94 ? -10.167 5.297 14.848 1.00 95.31 94 TYR A C 1
ATOM 766 O O . TYR A 1 94 ? -10.660 4.274 14.369 1.00 95.31 94 TYR A O 1
ATOM 774 N N . LEU A 1 95 ? -9.689 5.323 16.099 1.00 94.69 95 LEU A N 1
ATOM 775 C CA . LEU A 1 95 ? -9.537 4.130 16.954 1.00 94.69 95 LEU A CA 1
ATOM 776 C C . LEU A 1 95 ? -10.854 3.366 17.194 1.00 94.69 95 LEU A C 1
ATOM 778 O O . LEU A 1 95 ? -10.853 2.176 17.491 1.00 94.69 95 LEU A O 1
ATOM 782 N N . LYS A 1 96 ? -11.986 4.062 17.056 1.00 94.12 96 LYS A N 1
ATOM 783 C CA . LYS A 1 96 ? -13.339 3.508 17.166 1.00 94.12 96 LYS A CA 1
ATOM 784 C C . LYS A 1 96 ? -13.694 2.549 16.019 1.00 94.12 96 LYS A C 1
ATOM 786 O O . LYS A 1 96 ? -14.529 1.669 16.210 1.00 94.12 96 LYS A O 1
ATOM 791 N N . TYR A 1 97 ? -13.063 2.717 14.857 1.00 94.94 97 TYR A N 1
ATOM 792 C CA . TYR A 1 97 ? -13.382 1.983 13.627 1.00 94.94 97 TYR A CA 1
ATOM 793 C C . TYR A 1 97 ? -12.228 1.151 13.090 1.00 94.94 97 TYR A C 1
ATOM 795 O O . TYR A 1 97 ? -12.443 0.323 12.210 1.00 94.94 97 TYR A O 1
ATOM 803 N N . ALA A 1 98 ? -11.007 1.385 13.568 1.00 96.06 98 ALA A N 1
ATOM 804 C CA . ALA A 1 98 ? -9.811 0.832 12.963 1.00 96.06 98 ALA A CA 1
ATOM 805 C C . ALA A 1 98 ? -8.875 0.205 13.990 1.00 96.06 98 ALA A C 1
ATOM 807 O O . ALA A 1 98 ? -8.633 0.753 15.066 1.00 96.06 98 ALA A O 1
ATOM 808 N N . LYS A 1 99 ? -8.263 -0.914 13.603 1.00 95.88 99 LYS A N 1
ATOM 809 C CA . LYS A 1 99 ? -7.194 -1.571 14.352 1.00 95.88 99 LYS A CA 1
ATOM 810 C C . LYS A 1 99 ? -6.011 -1.844 13.437 1.00 95.88 99 LYS A C 1
ATOM 812 O O . LYS A 1 99 ? -6.151 -2.418 12.359 1.00 95.88 99 LYS A O 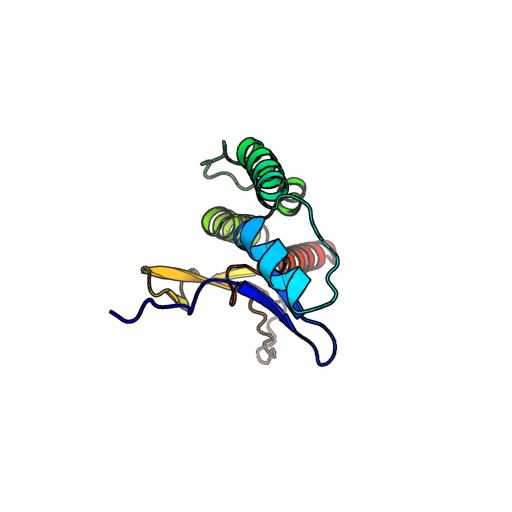1
ATOM 817 N N . PHE A 1 100 ? -4.823 -1.462 13.897 1.00 97.25 100 PHE A N 1
ATOM 818 C CA . PHE A 1 100 ? -3.576 -1.777 13.214 1.00 97.25 100 PHE A CA 1
ATOM 819 C C . PHE A 1 100 ? -3.132 -3.189 13.596 1.00 97.25 100 PHE A C 1
ATOM 821 O O . PHE A 1 100 ? -2.878 -3.473 14.769 1.00 97.25 100 PHE A O 1
ATOM 828 N N . ILE A 1 101 ? -3.014 -4.068 12.608 1.00 97.06 101 ILE A N 1
ATOM 829 C CA . ILE A 1 101 ? -2.448 -5.404 12.766 1.00 97.06 101 ILE A CA 1
ATOM 830 C C . ILE A 1 101 ? -1.004 -5.314 12.285 1.00 97.06 101 ILE A C 1
ATOM 832 O O . ILE A 1 101 ? -0.717 -5.393 11.092 1.00 97.06 101 ILE A O 1
ATOM 836 N N . SER A 1 102 ? -0.084 -5.108 13.225 1.00 93.88 102 SER A N 1
ATOM 837 C CA . SER A 1 102 ? 1.327 -4.836 12.930 1.00 93.88 102 SER A CA 1
ATOM 838 C C . SER A 1 102 ? 2.081 -6.006 12.304 1.00 93.88 102 SER A C 1
ATOM 840 O O . SER A 1 102 ? 3.170 -5.791 11.773 1.00 93.88 102 SER A O 1
ATOM 842 N N . TYR A 1 103 ? 1.520 -7.213 12.377 1.00 94.62 103 TYR A N 1
ATOM 843 C CA . TYR A 1 103 ? 2.165 -8.434 11.931 1.00 94.62 103 TYR A CA 1
ATOM 844 C C . TYR A 1 103 ? 1.142 -9.476 11.470 1.00 94.62 103 TYR A C 1
ATOM 846 O O . TYR A 1 103 ? 0.341 -9.969 12.263 1.00 94.62 103 TYR A O 1
ATOM 854 N N . ILE A 1 104 ? 1.217 -9.837 10.190 1.00 96.38 104 ILE A N 1
ATOM 855 C CA . ILE A 1 104 ? 0.534 -10.994 9.588 1.00 96.38 104 ILE A CA 1
ATOM 856 C C . ILE A 1 104 ? 1.526 -11.967 8.928 1.00 96.38 104 ILE A C 1
ATOM 858 O O . ILE A 1 104 ? 1.125 -12.941 8.298 1.00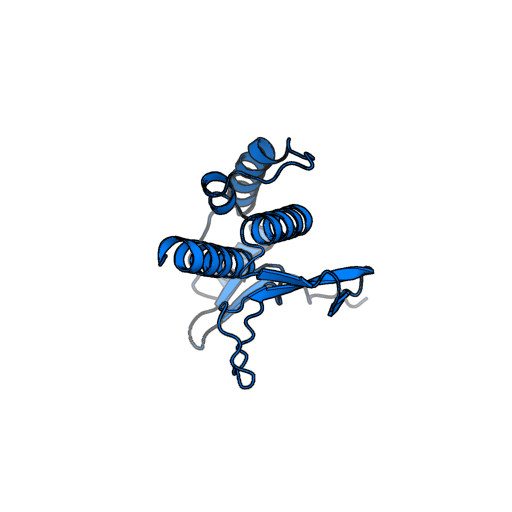 96.38 104 ILE A O 1
ATOM 862 N N . GLY A 1 105 ? 2.829 -11.697 9.048 1.00 97.00 105 GLY A N 1
ATOM 863 C CA . GLY A 1 105 ? 3.901 -12.486 8.448 1.00 97.00 105 GLY A CA 1
ATOM 864 C C . GLY A 1 105 ? 5.131 -11.647 8.105 1.00 97.00 105 GLY A C 1
ATOM 865 O O . GLY A 1 105 ? 5.200 -10.452 8.402 1.00 97.00 105 GLY A O 1
ATOM 866 N N . LYS A 1 106 ? 6.107 -12.280 7.447 1.00 96.94 106 LYS A N 1
ATOM 867 C CA . LYS A 1 106 ? 7.344 -11.648 6.973 1.00 96.94 106 LYS A CA 1
ATOM 868 C C . LYS A 1 106 ? 7.485 -11.791 5.462 1.00 96.94 106 LYS A C 1
ATOM 870 O O . LYS A 1 106 ? 7.185 -12.835 4.891 1.00 96.94 106 LYS A O 1
ATOM 875 N N . SER A 1 107 ? 8.005 -10.751 4.822 1.00 95.69 107 SER A N 1
ATOM 876 C CA . SER A 1 107 ? 8.546 -10.853 3.464 1.00 95.69 107 SER A CA 1
ATOM 877 C C . SER A 1 107 ? 9.849 -11.665 3.441 1.00 95.69 107 SER A C 1
ATOM 879 O O . SER A 1 107 ? 10.496 -11.845 4.473 1.00 95.69 107 SER A O 1
ATOM 881 N N . HIS A 1 108 ? 10.294 -12.071 2.248 1.00 96.38 108 HIS A N 1
ATOM 882 C CA . HIS A 1 108 ? 11.583 -12.750 2.058 1.00 96.38 108 HIS A CA 1
ATOM 883 C C . HIS A 1 108 ? 12.780 -11.945 2.603 1.00 96.38 108 HIS A C 1
ATOM 885 O O . HIS A 1 108 ? 13.733 -12.516 3.114 1.00 96.38 108 HIS A O 1
ATOM 891 N N . GLN A 1 109 ? 12.709 -10.611 2.550 1.00 95.75 109 GLN A N 1
ATOM 892 C CA . GLN A 1 109 ? 13.747 -9.707 3.065 1.00 95.75 109 GLN A CA 1
ATOM 893 C C . GLN A 1 109 ? 13.559 -9.355 4.556 1.00 95.75 109 GLN A C 1
ATOM 895 O O . GLN A 1 109 ? 14.187 -8.423 5.049 1.00 95.75 109 GLN A O 1
ATOM 900 N N . GLY A 1 110 ? 12.658 -10.033 5.275 1.00 95.69 110 GLY A N 1
ATOM 901 C CA . GLY A 1 110 ? 12.467 -9.853 6.720 1.00 95.69 110 GLY A CA 1
ATOM 902 C C . GLY A 1 110 ? 11.617 -8.645 7.142 1.00 95.69 110 GLY A C 1
ATOM 903 O O . GLY A 1 110 ? 11.446 -8.410 8.342 1.00 95.69 110 GLY A O 1
ATOM 904 N N . ARG A 1 111 ? 11.035 -7.894 6.195 1.00 94.44 111 ARG A N 1
ATOM 905 C CA . ARG A 1 111 ? 10.067 -6.822 6.509 1.00 94.44 111 ARG A CA 1
ATOM 906 C C . ARG A 1 111 ? 8.746 -7.406 6.999 1.00 94.44 111 ARG A C 1
ATOM 908 O O . ARG A 1 111 ? 8.301 -8.412 6.443 1.00 94.44 111 ARG A O 1
ATOM 915 N N . ASP A 1 112 ? 8.129 -6.758 7.983 1.00 96.38 112 ASP A N 1
ATOM 916 C CA . ASP A 1 112 ? 6.784 -7.103 8.448 1.00 96.38 112 ASP A CA 1
ATOM 917 C C . ASP A 1 112 ? 5.746 -6.902 7.347 1.00 96.38 112 ASP A C 1
ATOM 919 O O . ASP A 1 112 ? 5.764 -5.913 6.617 1.00 96.38 112 ASP A O 1
ATOM 923 N N . LEU A 1 113 ? 4.822 -7.846 7.244 1.00 96.62 113 LEU A N 1
ATOM 924 C CA . LEU A 1 113 ? 3.566 -7.644 6.542 1.00 96.62 113 LEU A CA 1
ATOM 925 C C . LEU A 1 113 ? 2.553 -7.181 7.585 1.00 96.62 113 LEU A C 1
ATOM 927 O O . LEU A 1 113 ? 2.419 -7.816 8.630 1.00 96.62 113 LEU A O 1
ATOM 931 N N . PHE A 1 114 ? 1.861 -6.080 7.317 1.00 96.38 114 PHE A N 1
ATOM 932 C CA . PHE A 1 114 ? 0.854 -5.519 8.215 1.00 96.38 114 PHE A CA 1
ATOM 933 C C . PHE A 1 114 ? -0.503 -5.439 7.517 1.00 96.38 114 PHE A C 1
ATOM 935 O O . PHE A 1 114 ? -0.590 -5.491 6.289 1.00 96.38 114 PHE A O 1
ATOM 942 N N . ALA A 1 115 ? -1.555 -5.290 8.313 1.00 96.94 115 ALA A N 1
ATOM 943 C CA . ALA A 1 115 ? -2.912 -5.064 7.840 1.00 96.94 115 ALA A CA 1
ATOM 944 C C . ALA A 1 115 ? -3.612 -4.002 8.694 1.00 96.94 115 ALA A C 1
ATOM 946 O O . ALA A 1 115 ? -3.189 -3.692 9.811 1.00 96.94 115 ALA A O 1
ATOM 947 N N . ILE A 1 116 ? -4.707 -3.464 8.165 1.00 96.38 116 ILE A N 1
ATOM 948 C CA . ILE A 1 116 ? -5.694 -2.729 8.949 1.00 96.38 116 ILE A CA 1
ATOM 949 C C . ILE A 1 116 ? -6.992 -3.509 8.920 1.00 96.38 116 ILE A C 1
ATOM 951 O O . ILE A 1 116 ? -7.457 -3.921 7.860 1.00 96.38 116 ILE A O 1
ATOM 955 N N . GLU A 1 117 ? -7.577 -3.667 10.095 1.00 95.31 117 GLU A N 1
ATOM 956 C CA . GLU A 1 117 ? -8.957 -4.092 10.249 1.00 95.31 117 GLU A CA 1
ATOM 957 C C . GLU A 1 117 ? -9.830 -2.845 10.409 1.00 95.31 117 GLU A C 1
ATOM 959 O O . GLU A 1 117 ? -9.545 -2.003 11.262 1.00 95.31 117 GLU A O 1
ATOM 964 N N . ILE A 1 118 ? -10.867 -2.722 9.577 1.00 94.75 118 ILE A N 1
ATOM 965 C CA . ILE A 1 118 ? -11.873 -1.658 9.649 1.00 94.75 118 ILE A CA 1
ATOM 966 C C . ILE A 1 118 ? -13.214 -2.309 9.970 1.00 94.75 118 ILE A C 1
ATOM 968 O O . ILE A 1 118 ? -13.622 -3.250 9.289 1.00 94.75 118 ILE A O 1
ATOM 972 N N . THR A 1 119 ? -13.908 -1.821 10.993 1.00 92.31 119 THR A N 1
ATOM 973 C CA . THR A 1 119 ? -15.207 -2.361 11.403 1.00 92.31 119 THR A CA 1
ATOM 974 C C . THR A 1 119 ? -16.103 -1.274 11.985 1.00 92.31 119 THR A C 1
ATOM 976 O O . THR A 1 119 ? -15.637 -0.344 12.638 1.00 92.31 119 THR A O 1
ATOM 979 N N . GLY A 1 120 ? -17.412 -1.384 11.746 1.00 88.56 120 GLY A N 1
ATOM 980 C CA . GLY A 1 120 ? -18.402 -0.511 12.380 1.00 88.56 120 GLY A CA 1
ATOM 981 C C . GLY A 1 120 ? -18.527 -0.780 13.884 1.00 88.56 120 GLY A C 1
ATOM 982 O O . GLY A 1 120 ? -18.166 -1.855 14.366 1.00 88.56 120 GLY A O 1
ATOM 983 N N . THR A 1 121 ? -19.103 0.166 14.621 1.00 84.31 121 THR A N 1
ATOM 984 C CA . THR A 1 121 ? -19.191 0.121 16.096 1.00 84.31 121 THR A CA 1
ATOM 985 C C . THR A 1 121 ? -20.246 -0.820 16.646 1.00 84.31 121 THR A C 1
ATOM 987 O O . THR A 1 121 ? -20.251 -1.116 17.837 1.00 84.31 121 THR A O 1
ATOM 990 N N . GLU A 1 122 ? -21.157 -1.282 15.798 1.00 81.81 122 GLU A N 1
ATOM 991 C CA . GLU A 1 122 ? -22.187 -2.222 16.211 1.00 81.81 122 GLU A CA 1
ATOM 992 C C . GLU A 1 122 ? -21.572 -3.561 16.623 1.00 81.81 122 GLU A C 1
ATOM 994 O O . GLU A 1 122 ? -20.763 -4.149 15.896 1.00 81.81 122 GLU A O 1
ATOM 999 N N . LEU A 1 123 ? -22.010 -4.068 17.774 1.00 64.88 123 LEU A N 1
ATOM 1000 C CA . LEU A 1 123 ? -21.599 -5.349 18.350 1.00 64.88 123 LEU A CA 1
ATOM 1001 C C . LEU A 1 123 ? -22.357 -6.527 17.714 1.00 64.88 123 LEU A C 1
ATOM 1003 O O . LEU A 1 123 ? -22.843 -7.414 18.412 1.00 64.88 123 LEU A O 1
ATOM 1007 N N . ASN A 1 124 ? -22.474 -6.546 16.386 1.00 70.38 124 ASN A N 1
ATOM 1008 C CA . ASN A 1 124 ? -22.984 -7.719 15.681 1.00 70.38 124 ASN A CA 1
ATOM 1009 C C . ASN A 1 124 ? -21.861 -8.752 15.528 1.00 70.38 124 ASN A C 1
ATOM 1011 O O . ASN A 1 124 ? -20.806 -8.446 14.970 1.00 70.38 124 ASN A O 1
ATOM 1015 N N . LYS A 1 125 ? -22.087 -9.965 16.052 1.00 66.81 125 LYS A N 1
ATOM 1016 C CA . LYS A 1 125 ? -21.084 -11.046 16.097 1.00 66.81 125 LYS A CA 1
ATOM 1017 C C . LYS A 1 125 ? -20.863 -11.739 14.746 1.00 66.81 125 LYS A C 1
ATOM 1019 O O . LYS A 1 125 ? -19.794 -12.300 14.544 1.00 66.81 125 LYS A O 1
ATOM 1024 N N . ASP A 1 126 ? -21.800 -11.608 13.806 1.00 81.69 126 ASP A N 1
ATOM 1025 C CA . ASP A 1 126 ? -21.770 -12.302 12.511 1.00 81.69 126 ASP A CA 1
ATOM 1026 C C . ASP A 1 126 ? -21.462 -11.356 11.337 1.00 81.69 126 ASP A C 1
ATOM 1028 O O . ASP A 1 126 ? -22.185 -11.292 10.338 1.00 81.69 126 ASP A O 1
ATOM 1032 N N . LYS A 1 127 ? -20.378 -10.579 11.445 1.00 86.69 127 LYS A N 1
ATOM 1033 C CA . LYS A 1 127 ? -19.920 -9.723 10.339 1.00 86.69 127 LYS A CA 1
ATOM 1034 C C . LYS A 1 127 ? -19.186 -10.560 9.293 1.00 86.69 127 LYS A C 1
ATOM 1036 O O . LYS A 1 127 ? -18.232 -11.272 9.598 1.00 86.69 127 LYS A O 1
ATOM 1041 N N . LYS A 1 128 ? -19.612 -10.443 8.034 1.00 90.25 128 LYS A N 1
ATOM 1042 C CA . LYS A 1 128 ? -18.859 -10.981 6.896 1.00 90.25 128 LYS A CA 1
ATOM 1043 C C . LYS A 1 128 ? -17.635 -10.107 6.648 1.00 90.25 128 LYS A C 1
ATOM 1045 O O . LYS A 1 128 ? -17.738 -8.884 6.664 1.00 90.25 128 LYS A O 1
ATOM 1050 N N . ASN A 1 129 ? -16.504 -10.744 6.366 1.00 90.69 129 ASN A N 1
ATOM 1051 C CA . ASN A 1 129 ? -15.248 -10.049 6.115 1.00 90.69 129 ASN A CA 1
ATOM 1052 C C . ASN A 1 129 ? -14.994 -9.896 4.616 1.00 90.69 129 ASN A C 1
ATOM 1054 O O . ASN A 1 129 ? -15.222 -10.822 3.836 1.00 90.69 129 ASN A O 1
ATOM 1058 N N . ILE A 1 130 ? -14.470 -8.733 4.236 1.00 94.75 130 ILE A N 1
ATOM 1059 C CA . ILE A 1 130 ? -13.957 -8.451 2.896 1.00 94.75 130 ILE A CA 1
ATOM 1060 C C . ILE A 1 130 ? -12.467 -8.166 3.048 1.00 94.75 130 ILE A C 1
ATOM 1062 O O . ILE A 1 130 ? -12.069 -7.368 3.892 1.00 94.75 130 ILE A O 1
ATOM 1066 N N . ILE A 1 131 ? -11.647 -8.820 2.229 1.00 94.69 131 ILE A N 1
ATOM 1067 C CA . ILE A 1 131 ? -10.200 -8.609 2.200 1.00 94.69 131 ILE A CA 1
ATOM 1068 C C . ILE A 1 131 ? -9.848 -7.979 0.859 1.00 94.69 131 ILE A C 1
ATOM 1070 O O . ILE A 1 131 ? -10.151 -8.542 -0.192 1.00 94.69 131 ILE A O 1
ATOM 1074 N N . TYR A 1 132 ? -9.168 -6.838 0.894 1.00 92.94 132 TYR A N 1
ATOM 1075 C CA . TYR A 1 132 ? -8.571 -6.222 -0.285 1.00 92.94 132 TYR A CA 1
ATOM 1076 C C . TYR A 1 132 ? -7.072 -6.020 -0.054 1.00 92.94 132 TYR A C 1
ATOM 1078 O O . TYR A 1 132 ? -6.639 -5.456 0.947 1.00 92.94 132 TYR A O 1
ATOM 1086 N N . THR A 1 133 ? -6.266 -6.514 -0.991 1.00 94.94 133 THR A N 1
ATOM 1087 C CA . THR A 1 133 ? -4.799 -6.487 -0.925 1.00 94.94 133 THR A CA 1
ATOM 1088 C C . THR A 1 133 ? -4.225 -5.692 -2.091 1.00 94.94 133 THR A C 1
ATOM 1090 O O . THR A 1 133 ? -4.801 -5.683 -3.176 1.00 94.94 133 THR A O 1
ATOM 1093 N N . SER A 1 134 ? -3.059 -5.079 -1.903 1.00 95.00 134 SER A N 1
ATOM 1094 C CA . SER A 1 134 ? -2.337 -4.347 -2.951 1.00 95.00 134 SER A CA 1
ATOM 1095 C C . SER A 1 134 ? -0.842 -4.650 -2.928 1.00 95.00 134 SER A C 1
ATOM 1097 O O . SER A 1 134 ? -0.349 -5.338 -2.036 1.00 95.00 134 SER A O 1
ATOM 1099 N N . GLY A 1 135 ? -0.113 -4.157 -3.934 1.00 93.06 135 GLY A N 1
ATOM 1100 C CA . GLY A 1 135 ? 1.353 -4.217 -3.947 1.00 93.06 135 GLY A CA 1
ATOM 1101 C C . GLY A 1 135 ? 1.946 -5.602 -4.230 1.00 93.06 135 GLY A C 1
ATOM 1102 O O . GLY A 1 135 ? 3.138 -5.804 -4.028 1.00 93.06 135 GLY A O 1
ATOM 1103 N N . GLN A 1 136 ? 1.147 -6.546 -4.738 1.00 94.19 136 GLN A N 1
ATOM 1104 C CA . GLN A 1 136 ? 1.607 -7.892 -5.118 1.00 94.19 136 GLN A CA 1
ATOM 1105 C C . GLN A 1 136 ? 2.647 -7.861 -6.253 1.00 94.19 136 GLN A C 1
ATOM 1107 O O . GLN A 1 136 ? 3.509 -8.730 -6.336 1.00 94.19 136 GLN A O 1
ATOM 1112 N N . HIS A 1 137 ? 2.587 -6.838 -7.112 1.00 91.62 137 HIS A N 1
ATOM 1113 C CA . HIS A 1 137 ? 3.586 -6.568 -8.143 1.00 91.62 137 HIS A CA 1
ATOM 1114 C C . HIS A 1 137 ? 4.242 -5.211 -7.883 1.00 91.62 137 HIS A C 1
ATOM 1116 O O . HIS A 1 137 ? 3.566 -4.181 -7.902 1.00 91.62 137 HIS A O 1
ATOM 1122 N N . ALA A 1 138 ? 5.563 -5.204 -7.691 1.00 87.75 138 ALA A N 1
ATOM 1123 C CA . ALA A 1 138 ? 6.309 -4.036 -7.220 1.00 87.75 138 ALA A CA 1
ATOM 1124 C C . ALA A 1 138 ? 6.240 -2.806 -8.145 1.00 87.75 138 ALA A C 1
ATOM 1126 O O . ALA A 1 138 ? 6.369 -1.689 -7.662 1.00 87.75 138 ALA A O 1
ATOM 1127 N N . HIS A 1 139 ? 6.017 -2.984 -9.452 1.00 88.19 139 HIS A N 1
ATOM 1128 C CA . HIS A 1 139 ? 5.912 -1.875 -10.411 1.00 88.19 139 HIS A CA 1
ATOM 1129 C C . HIS A 1 139 ? 4.506 -1.248 -10.481 1.00 88.19 139 HIS A C 1
ATOM 1131 O O . HIS A 1 139 ? 4.316 -0.238 -11.152 1.00 88.19 139 HIS A O 1
ATOM 1137 N N . LYS A 1 140 ? 3.495 -1.830 -9.820 1.00 90.62 140 LYS A N 1
ATOM 1138 C CA . LYS A 1 140 ? 2.103 -1.348 -9.873 1.00 90.62 140 LYS A CA 1
ATOM 1139 C C . LYS A 1 140 ? 1.822 -0.349 -8.747 1.00 90.62 140 LYS A C 1
ATOM 1141 O O . LYS A 1 140 ? 0.979 -0.611 -7.895 1.00 90.62 140 LYS A O 1
ATOM 1146 N N . TRP A 1 141 ? 2.521 0.788 -8.734 1.00 92.56 141 TRP A N 1
ATOM 1147 C CA . TRP A 1 141 ? 2.477 1.772 -7.632 1.00 92.56 141 TRP A CA 1
ATOM 1148 C C . TRP A 1 141 ? 1.099 2.398 -7.390 1.00 92.56 141 TRP A C 1
ATOM 1150 O O . TRP A 1 141 ? 0.776 2.752 -6.259 1.00 92.56 141 TRP A O 1
ATOM 1160 N N . ILE A 1 142 ? 0.243 2.441 -8.413 1.00 93.94 142 ILE A N 1
ATOM 1161 C CA . ILE A 1 142 ? -1.145 2.888 -8.256 1.00 93.94 142 ILE A CA 1
ATOM 1162 C C . ILE A 1 142 ? -1.953 1.981 -7.317 1.00 93.94 142 ILE A C 1
ATOM 1164 O O . ILE A 1 142 ? -2.806 2.460 -6.582 1.00 93.94 142 ILE A O 1
ATOM 1168 N N . SER A 1 143 ? -1.648 0.680 -7.266 1.00 96.19 143 SER A N 1
ATOM 1169 C CA . SER A 1 143 ? -2.383 -0.294 -6.450 1.00 96.19 143 SER A CA 1
ATOM 1170 C C . SER A 1 143 ? -2.344 0.016 -4.941 1.00 96.19 143 SER A C 1
ATOM 1172 O O . SER A 1 143 ? -3.419 0.123 -4.344 1.00 96.19 143 SER A O 1
ATOM 1174 N N . PRO A 1 144 ? -1.171 0.181 -4.292 1.00 95.75 144 PRO A N 1
ATOM 1175 C CA . PRO A 1 144 ? -1.121 0.553 -2.878 1.00 95.75 144 PRO A CA 1
ATOM 1176 C C . PRO A 1 144 ? -1.699 1.944 -2.597 1.00 95.75 144 PRO A C 1
ATOM 1178 O O . PRO A 1 144 ? -2.345 2.118 -1.564 1.00 95.75 144 PRO A O 1
ATOM 1181 N N . ALA A 1 145 ? -1.550 2.903 -3.518 1.00 94.50 145 ALA A N 1
ATOM 1182 C CA . ALA A 1 145 ? -2.160 4.226 -3.378 1.00 94.50 145 ALA A CA 1
ATOM 1183 C C . ALA A 1 145 ? -3.696 4.156 -3.376 1.00 94.50 145 ALA A C 1
ATOM 1185 O O . ALA A 1 145 ? -4.339 4.756 -2.516 1.00 94.50 145 ALA A O 1
ATOM 1186 N N . THR A 1 146 ? -4.294 3.363 -4.269 1.00 95.62 146 THR A N 1
ATOM 1187 C CA . THR A 1 146 ? -5.749 3.156 -4.308 1.00 95.62 146 THR A CA 1
ATOM 1188 C C . THR A 1 146 ? -6.270 2.505 -3.028 1.00 95.62 146 THR A C 1
ATOM 1190 O O . THR A 1 146 ? -7.282 2.946 -2.490 1.00 95.62 146 THR A O 1
ATOM 1193 N N . VAL A 1 147 ? -5.582 1.490 -2.494 1.00 96.62 147 VAL A N 1
ATOM 1194 C CA . VAL A 1 147 ? -5.993 0.843 -1.234 1.00 96.62 147 VAL A CA 1
ATOM 1195 C C . VAL A 1 147 ? -5.907 1.804 -0.044 1.00 96.62 147 VAL A C 1
ATOM 1197 O O . VAL A 1 147 ? -6.803 1.804 0.805 1.00 96.62 147 VAL A O 1
ATOM 1200 N N . ALA A 1 148 ? -4.887 2.665 -0.006 1.00 95.62 148 ALA A N 1
ATOM 1201 C CA . ALA A 1 148 ? -4.791 3.719 1.002 1.00 95.62 148 ALA A CA 1
ATOM 1202 C C . ALA A 1 148 ? -5.920 4.750 0.864 1.00 95.62 148 ALA A C 1
ATOM 1204 O O . ALA A 1 148 ? -6.516 5.136 1.867 1.00 95.62 148 ALA A O 1
ATOM 1205 N N . PHE A 1 149 ? -6.272 5.133 -0.367 1.00 95.38 149 PHE A N 1
ATOM 1206 C CA . PHE A 1 149 ? -7.365 6.068 -0.635 1.00 95.38 149 PHE A CA 1
ATOM 1207 C C . PHE A 1 149 ? -8.724 5.509 -0.205 1.00 95.38 149 PHE A C 1
ATOM 1209 O O . PHE A 1 149 ? -9.479 6.194 0.482 1.00 95.38 149 PHE A O 1
ATOM 1216 N N . ILE A 1 150 ? -9.027 4.255 -0.555 1.00 96.12 150 ILE A N 1
ATOM 1217 C CA . ILE A 1 150 ? -10.263 3.583 -0.123 1.00 96.12 150 ILE A CA 1
ATOM 1218 C C . ILE A 1 150 ? -10.321 3.532 1.406 1.00 96.12 150 ILE A C 1
ATOM 1220 O O . ILE A 1 150 ? -11.321 3.935 1.993 1.00 96.12 150 ILE A O 1
ATOM 1224 N N . THR A 1 151 ? -9.231 3.107 2.050 1.00 96.06 151 THR A N 1
ATOM 1225 C CA . THR A 1 151 ? -9.155 3.015 3.515 1.00 96.06 151 THR A CA 1
ATOM 1226 C C . THR A 1 151 ? -9.408 4.368 4.179 1.00 96.06 151 THR A C 1
ATOM 1228 O O . THR A 1 151 ? -10.225 4.453 5.091 1.00 96.06 151 THR A O 1
ATOM 1231 N N . TYR A 1 152 ? -8.754 5.433 3.709 1.00 95.75 152 TYR A N 1
ATOM 1232 C CA . TYR A 1 152 ? -8.944 6.777 4.252 1.00 95.75 152 TYR A CA 1
ATOM 1233 C C . TYR A 1 152 ? -10.395 7.257 4.139 1.00 95.75 152 TYR A C 1
ATOM 1235 O O . TYR A 1 152 ? -10.951 7.735 5.127 1.00 95.75 152 TYR A O 1
ATOM 1243 N N . ASN A 1 153 ? -11.024 7.092 2.970 1.00 95.12 153 ASN A N 1
ATOM 1244 C CA . ASN A 1 153 ? -12.414 7.509 2.783 1.00 95.12 153 ASN A CA 1
ATOM 1245 C C . ASN A 1 153 ? -13.374 6.685 3.649 1.00 95.12 153 ASN A C 1
ATOM 1247 O O . ASN A 1 153 ? -14.219 7.272 4.308 1.00 95.12 153 ASN A O 1
ATOM 1251 N N . MET A 1 154 ? -13.187 5.363 3.764 1.00 94.81 154 MET A N 1
ATOM 1252 C CA . MET A 1 154 ? -14.012 4.539 4.662 1.00 94.81 154 MET A CA 1
ATOM 1253 C C . MET A 1 154 ? -13.953 5.023 6.117 1.00 94.81 154 MET A C 1
ATOM 1255 O O . MET A 1 154 ? -14.979 5.080 6.788 1.00 94.81 154 MET A O 1
ATOM 1259 N N . LEU A 1 155 ? -12.764 5.388 6.606 1.00 95.06 155 LEU A N 1
ATOM 1260 C CA . LEU A 1 155 ? -12.595 5.902 7.968 1.00 95.06 155 LEU A CA 1
ATOM 1261 C C . LEU A 1 155 ? -13.199 7.300 8.141 1.00 95.06 155 LEU A C 1
ATOM 1263 O O . LEU A 1 155 ? -13.866 7.565 9.140 1.00 95.06 155 LEU A O 1
ATOM 1267 N N . LYS A 1 156 ? -12.990 8.186 7.163 1.00 94.31 156 LYS A N 1
ATOM 1268 C CA . LYS A 1 156 ? -13.539 9.545 7.171 1.00 94.31 156 LYS A CA 1
ATOM 1269 C C . LYS A 1 156 ? -15.068 9.541 7.124 1.00 94.31 156 LYS A C 1
ATOM 1271 O O . LYS A 1 156 ? -15.697 10.280 7.881 1.00 94.31 156 LYS A O 1
ATOM 1276 N N . ASP A 1 157 ? -15.651 8.710 6.269 1.00 92.88 157 ASP A N 1
ATOM 1277 C CA . ASP A 1 157 ? -17.099 8.588 6.108 1.00 92.88 157 ASP A CA 1
ATOM 1278 C C . ASP A 1 157 ? -17.734 7.953 7.351 1.00 92.88 157 ASP A C 1
ATOM 1280 O O . ASP A 1 157 ? -18.796 8.391 7.787 1.00 92.88 157 ASP A O 1
ATOM 1284 N N . ALA A 1 158 ? -17.079 6.968 7.977 1.00 89.19 158 ALA A N 1
ATOM 1285 C CA . ALA A 1 158 ? -17.558 6.375 9.228 1.00 89.19 158 ALA A CA 1
ATOM 1286 C C . ALA A 1 158 ? -17.617 7.386 10.390 1.00 89.19 158 ALA A C 1
ATOM 1288 O O . ALA A 1 158 ? -18.514 7.306 11.225 1.00 89.19 158 ALA A O 1
ATOM 1289 N N . GLU A 1 159 ? -16.680 8.336 10.446 1.00 88.56 159 GLU A N 1
ATOM 1290 C CA . GLU A 1 159 ? -16.673 9.405 11.454 1.00 88.56 159 GLU A CA 1
ATOM 1291 C C . GLU A 1 159 ? -17.695 10.507 11.139 1.00 88.56 159 GLU A C 1
ATOM 1293 O O . GLU A 1 159 ? -18.323 11.033 12.049 1.00 88.56 159 GLU A O 1
ATOM 1298 N N . SER A 1 160 ? -17.872 10.849 9.857 1.00 83.62 160 SER A N 1
ATOM 1299 C CA . SER A 1 160 ? -18.703 11.988 9.425 1.00 83.62 160 SER A CA 1
ATOM 1300 C C . SER A 1 160 ? -20.205 11.679 9.368 1.00 83.62 160 SER A C 1
ATOM 1302 O O . SER A 1 160 ? -21.007 12.598 9.249 1.00 83.62 160 SER A O 1
ATOM 1304 N N . ASN A 1 161 ? -20.593 10.401 9.413 1.00 64.31 161 ASN A N 1
ATOM 1305 C CA . ASN A 1 161 ? -21.991 9.950 9.434 1.00 64.31 161 ASN A CA 1
ATOM 1306 C C . ASN A 1 161 ? -22.562 9.820 10.866 1.00 64.31 161 ASN A C 1
ATOM 1308 O O . ASN A 1 161 ? -23.502 9.053 11.090 1.00 64.31 161 ASN A O 1
ATOM 1312 N N . ILE A 1 162 ? -21.983 10.550 11.827 1.00 52.66 162 ILE A N 1
ATOM 1313 C CA . ILE A 1 162 ? -22.496 10.779 13.190 1.00 52.66 162 ILE A CA 1
ATOM 1314 C C . ILE A 1 162 ? -22.891 12.247 13.303 1.00 52.66 162 ILE A C 1
ATOM 1316 O O . ILE A 1 162 ? -23.967 12.506 13.885 1.00 52.66 162 ILE A O 1
#

Organism: Conidiobolus coronatus (strain ATCC 28846 / CBS 209.66 / NRRL 28638) (NCBI:txid796925)

Radius of gyration: 21.23 Å; chains: 1; bounding box: 53×37×56 Å

InterPro domains:
  IPR000834 Peptidase M14, carboxypeptidase A [PF00246] (102-157)

Secondary structure (DSSP, 8-state):
----GGGSEEEEEE-SS-EEEEESSHHHHHHHHTTS-----SS-HHHHHHHHHHHHHHHTT---SSPPPHHHHTTSPPPHHHHHHHHHHHHHHTTTTEEEEEEEEE-TTSPEEEEEEE--SS--S-PPP------SSTT-THHHHHHHHHHHHHHHHHHHT-

Sequence (162 aa):
NGSNNLNQFEIIAQSSKYATIKAKNFNKEESVRSLAECSSINGPLNEHLEKYHSSNSESNNFISNNPILDAEFFKCYCSYYELRNQYCYWVKKYLKYAKFISYIGKSHQGRDLFAIEITGTELNKDKKNIIYTSGQHAHKWISPATVAFITYNMLKDAESNI

Foldseek 3Di:
DDPCPPPQWDFPDDDPVDTDIDGPDDVRVVVVVVVDPDDDPDDDVVVVVVVQVVVVVVVPVPPDLDQDDPVRPLPHQDDPVNLLSNLVVLCVVLVQFKDKAQAPDADPVGDGDIDMGGHANDPDPDDDDDDDDFCPDVVPSVGSSVVSVVVVVSSVVSVVVD

pLDDT: mean 83.14, std 14.93, range [35.72, 97.25]